Protein AF-A0A950P1C2-F1 (afdb_monomer_lite)

Foldseek 3Di:
DQVVLLVLLVLLLVLLLVLQLVVLVVVLVVCVVVDPDDDPVNSVVSSVVSNVVSCVVSVVVSVVLNPDRDPCSVVVSVVSCVVSVSDPCPPVPDPPDPPPPDDDDDDDDDDDDDDDDDDDDDD

Radius of gyration: 27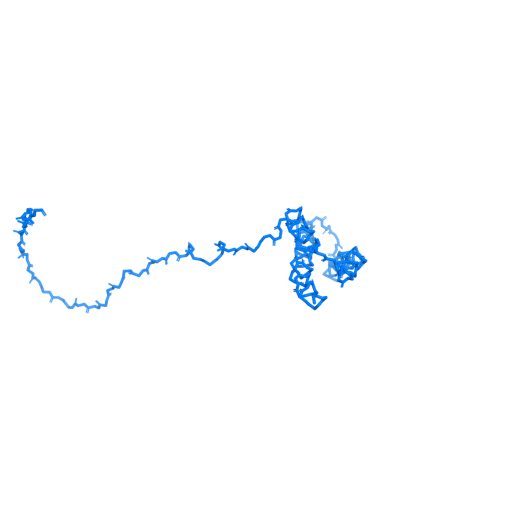.84 Å; chains: 1; bounding box: 69×42×81 Å

Structure (mmCIF, N/CA/C/O backbone):
data_AF-A0A950P1C2-F1
#
_entry.id   AF-A0A950P1C2-F1
#
loop_
_atom_site.group_PDB
_atom_site.id
_atom_site.type_symbol
_atom_site.label_atom_id
_atom_site.label_alt_id
_atom_site.label_comp_id
_atom_site.label_asym_id
_atom_site.label_entity_id
_atom_site.label_seq_id
_atom_site.pdbx_PDB_ins_code
_atom_site.Cartn_x
_atom_site.Cartn_y
_atom_site.Cartn_z
_atom_site.occupancy
_atom_site.B_iso_or_equiv
_atom_site.auth_seq_id
_atom_site.auth_comp_id
_atom_site.auth_asym_id
_atom_site.auth_atom_id
_atom_site.pdbx_PDB_model_num
ATOM 1 N N . ALA A 1 1 ? 18.680 5.880 -23.043 1.00 55.16 1 ALA A N 1
ATOM 2 C CA . ALA A 1 1 ? 17.634 4.866 -22.782 1.00 55.16 1 ALA A CA 1
ATOM 3 C C . ALA A 1 1 ? 17.198 4.809 -21.308 1.00 55.16 1 ALA A C 1
ATOM 5 O O . ALA A 1 1 ? 16.004 4.801 -21.063 1.00 55.16 1 ALA A O 1
ATOM 6 N N . ALA A 1 2 ? 18.113 4.844 -20.325 1.00 53.09 2 ALA A N 1
ATOM 7 C CA . ALA A 1 2 ? 17.788 4.662 -18.897 1.00 53.09 2 ALA A CA 1
ATOM 8 C C . ALA A 1 2 ? 16.779 5.661 -18.275 1.00 53.09 2 ALA A C 1
ATOM 10 O O . ALA A 1 2 ? 16.108 5.316 -17.306 1.00 53.09 2 ALA A O 1
ATOM 11 N N . TRP A 1 3 ? 16.652 6.878 -18.818 1.00 52.22 3 TRP A N 1
ATOM 12 C CA . TRP A 1 3 ? 15.733 7.901 -18.298 1.00 52.22 3 TRP A CA 1
ATOM 13 C C . TRP A 1 3 ? 14.260 7.625 -18.650 1.00 52.22 3 TRP A C 1
ATOM 15 O O . TRP A 1 3 ? 13.396 7.805 -17.796 1.00 52.22 3 TRP A O 1
ATOM 25 N N . LEU A 1 4 ? 13.975 7.090 -19.848 1.00 54.31 4 LEU A N 1
ATOM 26 C CA . LEU A 1 4 ? 12.600 6.772 -20.261 1.00 54.31 4 LEU A CA 1
ATOM 27 C C . LEU A 1 4 ? 11.988 5.677 -19.380 1.00 54.31 4 LEU A C 1
ATOM 29 O O . LEU A 1 4 ? 10.904 5.873 -18.849 1.00 54.31 4 LEU A O 1
ATOM 33 N N . GLY A 1 5 ? 12.721 4.587 -19.122 1.00 55.91 5 GLY A N 1
ATOM 34 C CA . GLY A 1 5 ? 12.224 3.499 -18.268 1.00 55.91 5 GLY A CA 1
ATOM 35 C C . GLY A 1 5 ? 11.934 3.938 -16.826 1.00 55.91 5 GLY A C 1
ATOM 36 O O . GLY A 1 5 ? 11.045 3.398 -16.177 1.00 55.91 5 GLY A O 1
ATOM 37 N N . SER A 1 6 ? 12.626 4.966 -16.319 1.00 58.25 6 SER A N 1
ATOM 38 C CA . SER A 1 6 ? 12.341 5.510 -14.984 1.00 58.25 6 SER A CA 1
ATOM 39 C C . SER A 1 6 ? 11.035 6.314 -14.911 1.00 58.25 6 SER A C 1
ATOM 41 O O . SER A 1 6 ? 10.401 6.325 -13.856 1.00 58.25 6 SER A O 1
ATOM 43 N N . LEU A 1 7 ? 10.596 6.932 -16.017 1.00 66.38 7 LEU A N 1
ATOM 44 C CA . LEU A 1 7 ? 9.339 7.688 -16.079 1.00 66.38 7 LEU A CA 1
ATOM 45 C C . LEU A 1 7 ? 8.104 6.776 -16.089 1.00 66.38 7 LEU A C 1
ATOM 47 O O . LEU A 1 7 ? 7.044 7.186 -15.635 1.00 66.38 7 LEU A O 1
ATOM 51 N N . GLU A 1 8 ? 8.238 5.528 -16.528 1.00 73.69 8 GLU A N 1
ATOM 52 C CA . GLU A 1 8 ? 7.107 4.597 -16.677 1.00 73.69 8 GLU A CA 1
ATOM 53 C C . GLU A 1 8 ? 6.753 3.820 -15.414 1.00 73.69 8 GLU A C 1
ATOM 55 O O . GLU A 1 8 ? 5.626 3.350 -15.234 1.00 73.69 8 GLU A O 1
ATOM 60 N N . VAL A 1 9 ? 7.725 3.677 -14.518 1.00 89.94 9 VAL A N 1
ATOM 61 C CA . VAL A 1 9 ? 7.521 2.998 -13.241 1.00 89.94 9 VAL A CA 1
ATOM 62 C C . VAL A 1 9 ? 6.693 3.865 -12.295 1.00 89.94 9 VAL A C 1
ATOM 64 O O . VAL A 1 9 ? 5.872 3.347 -11.538 1.00 89.94 9 VAL A O 1
ATOM 67 N N . LEU A 1 10 ? 6.905 5.184 -12.323 1.00 90.44 10 LEU A N 1
ATOM 68 C CA . LEU A 1 10 ? 6.309 6.108 -11.359 1.00 90.44 10 LEU A CA 1
ATOM 69 C C . LEU A 1 10 ? 4.770 6.105 -11.368 1.00 90.44 10 LEU A C 1
ATOM 71 O O . LEU A 1 10 ? 4.215 5.978 -10.274 1.00 90.44 10 LEU A O 1
ATOM 75 N N . PRO A 1 11 ? 4.075 6.156 -12.524 1.00 90.75 11 PRO A N 1
ATOM 76 C CA . PRO A 1 11 ? 2.615 6.059 -12.565 1.00 90.75 11 PRO A CA 1
ATOM 77 C C . PRO A 1 11 ? 2.097 4.752 -11.959 1.00 90.75 11 PRO A C 1
ATOM 79 O O . PRO A 1 11 ? 1.192 4.763 -11.131 1.00 90.75 11 PRO A O 1
ATOM 82 N N . THR A 1 12 ? 2.741 3.625 -12.279 1.00 92.81 12 THR A N 1
ATOM 83 C CA . THR A 1 12 ? 2.340 2.308 -11.756 1.00 92.81 12 THR A CA 1
ATOM 84 C C . THR A 1 12 ? 2.543 2.221 -10.239 1.00 92.81 12 THR A C 1
ATOM 86 O O . THR A 1 12 ? 1.693 1.699 -9.525 1.00 92.81 12 THR A O 1
ATOM 89 N N . VAL A 1 13 ? 3.645 2.773 -9.716 1.00 93.44 13 VAL A N 1
ATOM 90 C CA . VAL A 1 13 ? 3.893 2.849 -8.266 1.00 93.44 13 VAL A CA 1
ATOM 91 C C . VAL A 1 13 ? 2.866 3.738 -7.562 1.00 93.44 13 VAL A C 1
ATOM 93 O O . VAL A 1 13 ? 2.449 3.412 -6.451 1.00 93.44 13 VAL A O 1
ATOM 96 N N . ALA A 1 14 ? 2.477 4.858 -8.174 1.00 93.25 14 ALA A N 1
ATOM 97 C CA . ALA A 1 14 ? 1.465 5.750 -7.619 1.00 93.25 14 ALA A CA 1
ATOM 98 C C . ALA A 1 14 ? 0.095 5.059 -7.555 1.00 93.25 14 ALA A C 1
ATOM 100 O O . ALA A 1 14 ? -0.503 5.023 -6.480 1.00 93.25 14 ALA A O 1
ATOM 101 N N . ALA A 1 15 ? -0.338 4.436 -8.655 1.00 94.38 15 ALA A N 1
ATOM 102 C CA . ALA A 1 15 ? -1.595 3.694 -8.721 1.00 94.38 15 ALA A CA 1
ATOM 103 C C . ALA A 1 15 ? -1.635 2.541 -7.705 1.00 94.38 15 ALA A C 1
ATOM 105 O O . ALA A 1 15 ? -2.591 2.422 -6.946 1.00 94.38 15 ALA A O 1
ATOM 106 N N . LEU A 1 16 ? -0.555 1.756 -7.598 1.00 95.62 16 LEU A N 1
ATOM 107 C CA . LEU A 1 16 ? -0.466 0.656 -6.631 1.00 95.62 16 LEU A CA 1
ATOM 108 C C . LEU A 1 16 ? -0.599 1.141 -5.180 1.00 95.62 16 LEU A C 1
ATOM 110 O O . LEU A 1 16 ? -1.253 0.497 -4.362 1.00 95.62 16 LEU A O 1
ATOM 114 N N . ARG A 1 17 ? 0.027 2.275 -4.844 1.00 94.38 17 ARG A N 1
ATOM 115 C CA . ARG A 1 17 ? -0.064 2.857 -3.498 1.00 94.38 17 ARG A CA 1
ATOM 116 C C . ARG A 1 17 ? -1.458 3.387 -3.195 1.00 94.38 17 ARG A C 1
ATOM 118 O O . ARG A 1 17 ? -1.931 3.170 -2.085 1.00 94.38 17 ARG A O 1
ATOM 125 N N . ALA A 1 18 ? -2.088 4.063 -4.154 1.00 95.44 18 ALA A N 1
ATOM 126 C CA . ALA A 1 18 ? -3.455 4.548 -4.007 1.00 95.44 18 ALA A CA 1
ATOM 127 C C . ALA A 1 18 ? -4.419 3.376 -3.775 1.00 95.44 18 ALA A C 1
ATOM 129 O O . ALA A 1 18 ? -5.093 3.345 -2.750 1.00 95.44 18 ALA A O 1
ATOM 130 N N . HIS A 1 19 ? -4.363 2.363 -4.641 1.00 96.44 19 HIS A N 1
ATOM 131 C CA . HIS A 1 19 ? -5.187 1.161 -4.548 1.00 96.44 19 HIS A CA 1
ATOM 132 C C . HIS A 1 19 ? -5.022 0.426 -3.206 1.00 96.44 19 HIS A C 1
ATOM 134 O O . HIS A 1 19 ? -5.995 0.059 -2.555 1.00 96.44 19 HIS A O 1
ATOM 140 N N . ALA A 1 20 ? -3.787 0.245 -2.728 1.00 96.69 20 ALA A N 1
ATOM 141 C CA . ALA A 1 20 ? -3.560 -0.443 -1.457 1.00 96.69 20 ALA A CA 1
ATOM 142 C C . ALA A 1 20 ? -4.055 0.356 -0.238 1.00 96.69 20 ALA A C 1
ATOM 144 O O . ALA A 1 20 ? -4.504 -0.236 0.744 1.00 96.69 20 ALA A O 1
ATOM 145 N N . LEU A 1 21 ? -3.957 1.689 -0.276 1.00 96.38 21 LEU A N 1
ATOM 146 C CA . LEU A 1 21 ? -4.493 2.547 0.782 1.00 96.38 21 LEU A CA 1
ATOM 147 C C . LEU A 1 21 ? -6.023 2.577 0.766 1.00 96.38 21 LEU A C 1
ATOM 149 O O . LEU A 1 21 ? -6.618 2.584 1.837 1.00 96.38 21 LEU A O 1
ATOM 153 N N . GLU A 1 22 ? -6.641 2.545 -0.413 1.00 96.75 22 GLU A N 1
ATOM 154 C CA . GLU A 1 22 ? -8.092 2.417 -0.572 1.00 96.75 22 GLU A CA 1
ATOM 155 C C . GLU A 1 22 ? -8.604 1.098 0.018 1.00 96.75 22 GLU A C 1
ATOM 157 O O . GLU A 1 22 ? -9.551 1.103 0.798 1.00 96.75 22 GLU A O 1
ATOM 162 N N . ILE A 1 23 ? -7.920 -0.022 -0.244 1.00 97.19 23 ILE A N 1
ATOM 163 C CA . ILE A 1 23 ? -8.249 -1.308 0.389 1.00 97.19 23 ILE A CA 1
ATOM 164 C C . ILE A 1 23 ? -8.170 -1.208 1.916 1.00 97.19 23 ILE A C 1
ATOM 166 O O . ILE A 1 23 ? -9.052 -1.708 2.613 1.00 97.19 23 ILE A O 1
ATOM 170 N N . ALA A 1 24 ? -7.118 -0.586 2.455 1.00 97.12 24 ALA A N 1
ATOM 171 C CA . ALA A 1 24 ? -6.981 -0.430 3.901 1.00 97.12 24 ALA A CA 1
ATOM 172 C C . ALA A 1 24 ? -8.118 0.411 4.499 1.00 97.12 24 ALA A C 1
ATOM 174 O O . ALA A 1 24 ? -8.669 0.025 5.529 1.00 97.12 24 ALA A O 1
ATOM 175 N N . ASP A 1 25 ? -8.486 1.511 3.841 1.00 96.06 25 ASP A N 1
ATOM 176 C CA . ASP A 1 25 ? -9.591 2.381 4.251 1.00 96.06 25 ASP A CA 1
ATOM 177 C C . ASP A 1 25 ? -10.928 1.628 4.236 1.00 96.06 25 ASP A C 1
ATOM 179 O O . ASP A 1 25 ? -11.634 1.589 5.245 1.00 96.06 25 ASP A O 1
ATOM 183 N N . GLN A 1 26 ? -11.213 0.916 3.141 1.00 96.88 26 GLN A N 1
ATOM 184 C CA . GLN A 1 26 ? -12.418 0.105 2.985 1.00 96.88 26 GLN A CA 1
ATOM 185 C C . GLN A 1 26 ? -12.523 -0.963 4.079 1.00 96.88 26 GLN A C 1
ATOM 187 O O . GLN A 1 26 ? -13.562 -1.098 4.724 1.00 96.88 26 GLN A O 1
ATOM 192 N N . VAL A 1 27 ? -11.433 -1.687 4.352 1.00 96.38 27 VAL A N 1
ATOM 193 C CA . VAL A 1 27 ? -11.406 -2.712 5.404 1.00 96.38 27 VAL A CA 1
ATOM 194 C C . VAL A 1 27 ? -11.662 -2.098 6.780 1.00 96.38 27 VAL A C 1
ATOM 196 O O . VAL A 1 27 ? -12.421 -2.665 7.569 1.00 96.38 27 VAL A O 1
ATOM 199 N N . VAL A 1 28 ? -11.061 -0.952 7.102 1.00 94.94 28 VAL A N 1
ATOM 200 C CA . VAL A 1 28 ? -11.307 -0.281 8.388 1.00 94.94 28 VAL A CA 1
ATOM 201 C C . VAL A 1 28 ? -12.766 0.175 8.483 1.00 94.94 28 VAL A C 1
ATOM 203 O O . VAL A 1 28 ? -13.416 -0.079 9.502 1.00 94.94 28 VAL A O 1
ATOM 206 N N . HIS A 1 29 ? -13.308 0.760 7.413 1.00 92.81 29 HIS A N 1
ATOM 207 C CA . HIS A 1 29 ? -14.688 1.231 7.343 1.00 92.81 29 HIS A CA 1
ATOM 208 C C . HIS A 1 29 ? -15.709 0.096 7.517 1.00 92.81 29 HIS A C 1
ATOM 210 O O . HIS A 1 29 ? -16.586 0.178 8.378 1.00 92.81 29 HIS A O 1
ATOM 216 N N . GLU A 1 30 ? -15.561 -1.009 6.781 1.00 93.62 30 GLU A N 1
ATOM 217 C CA . GLU A 1 30 ? -16.436 -2.192 6.863 1.00 93.62 30 GLU A CA 1
ATOM 218 C C . GLU A 1 30 ? -16.474 -2.827 8.259 1.00 93.62 30 GLU A C 1
ATOM 220 O O . GLU A 1 30 ? -17.415 -3.543 8.617 1.00 93.62 30 GLU A O 1
ATOM 225 N N . ASN A 1 31 ? -15.438 -2.590 9.064 1.00 92.44 31 ASN A N 1
ATOM 226 C CA . ASN A 1 31 ? -15.347 -3.116 10.415 1.00 92.44 31 ASN A CA 1
ATOM 227 C C . ASN A 1 31 ? -15.719 -2.085 11.485 1.00 92.44 31 ASN A C 1
ATOM 229 O O . ASN A 1 31 ? -15.900 -2.491 12.627 1.00 92.44 31 ASN A O 1
ATOM 233 N N . ALA A 1 32 ? -15.905 -0.801 11.158 1.00 86.00 32 ALA A N 1
ATOM 234 C CA . ALA A 1 32 ? -16.146 0.275 12.128 1.00 86.00 32 ALA A CA 1
ATOM 235 C C . ALA A 1 32 ? -17.372 0.044 13.038 1.00 86.00 32 ALA A C 1
ATOM 237 O O . ALA A 1 32 ? -17.354 0.425 14.206 1.00 86.00 32 ALA A O 1
ATOM 238 N N . GLY A 1 33 ? -18.410 -0.642 12.551 1.00 86.50 33 GLY A N 1
ATOM 239 C CA . GLY A 1 33 ? -19.592 -0.996 13.350 1.00 86.50 33 GLY A CA 1
ATOM 240 C C . GLY A 1 33 ? -19.428 -2.220 14.262 1.00 86.50 33 GLY A C 1
ATOM 241 O O . GLY A 1 33 ? -20.328 -2.518 15.039 1.00 86.50 33 GLY A O 1
ATOM 242 N N . LYS A 1 34 ? -18.310 -2.953 14.168 1.00 90.06 34 LYS A N 1
ATOM 243 C CA . LYS A 1 34 ? -18.075 -4.205 14.915 1.00 90.06 34 LYS A CA 1
ATOM 244 C C . LYS A 1 34 ? -17.350 -3.996 16.248 1.00 90.06 34 LYS A C 1
ATOM 246 O O . LYS A 1 34 ? -17.119 -4.958 16.973 1.00 90.06 34 LYS A O 1
ATOM 251 N N . TRP A 1 35 ? -16.961 -2.763 16.567 1.00 89.06 35 TRP A N 1
ATOM 252 C CA . TRP A 1 35 ? -16.203 -2.445 17.774 1.00 89.06 35 TRP A CA 1
ATOM 253 C C . TRP A 1 35 ? -17.163 -2.048 18.900 1.00 89.06 35 TRP A C 1
ATOM 255 O O . TRP A 1 35 ? -17.648 -0.923 18.934 1.00 89.06 35 TRP A O 1
ATOM 265 N N . GLU A 1 36 ? -17.431 -2.956 19.839 1.00 87.69 36 GLU A N 1
ATOM 266 C CA . GLU A 1 36 ? -18.408 -2.726 20.921 1.00 87.69 36 GLU A CA 1
ATOM 267 C C . GLU A 1 36 ? -17.996 -1.614 21.904 1.00 87.69 36 GLU A C 1
ATOM 269 O O . GLU A 1 36 ? -18.851 -0.968 22.506 1.00 87.69 36 GLU A O 1
ATOM 274 N N . SER A 1 37 ? -16.689 -1.378 22.075 1.00 90.88 37 SER A N 1
ATOM 275 C CA . SER A 1 37 ? -16.156 -0.474 23.106 1.00 90.88 37 SER A CA 1
ATOM 276 C C . SER A 1 37 ? -15.017 0.436 22.632 1.00 90.88 37 SER A C 1
ATOM 278 O O . SER A 1 37 ? -14.291 0.981 23.465 1.00 90.88 37 SER A O 1
ATOM 280 N N . ALA A 1 38 ? -14.792 0.568 21.320 1.00 90.88 38 ALA A N 1
ATOM 281 C CA . ALA A 1 38 ? -13.708 1.408 20.811 1.00 90.88 38 ALA A CA 1
ATOM 282 C C . ALA A 1 38 ? -14.071 2.895 20.901 1.00 90.88 38 ALA A C 1
ATOM 284 O O . ALA A 1 38 ? -15.145 3.316 20.473 1.00 90.88 38 ALA A O 1
ATOM 285 N N . SER A 1 39 ? -13.150 3.706 21.424 1.00 92.62 39 SER A N 1
ATOM 286 C CA . SER A 1 39 ? -13.272 5.161 21.337 1.00 92.62 39 SER A CA 1
ATOM 287 C C . SER A 1 39 ? -12.901 5.658 19.935 1.00 92.62 39 SER A C 1
ATOM 289 O O . SER A 1 39 ? -12.200 4.974 19.190 1.00 92.62 39 SER A O 1
ATOM 291 N N . THR A 1 40 ? -13.274 6.896 19.593 1.00 90.88 40 THR A N 1
ATOM 292 C CA . THR A 1 40 ? -12.825 7.554 18.350 1.00 90.88 40 THR A CA 1
ATOM 293 C C . THR A 1 40 ? -11.302 7.516 18.200 1.00 90.88 40 THR A C 1
ATOM 295 O O . THR A 1 40 ? -10.792 7.217 17.126 1.00 90.88 40 THR A O 1
ATOM 298 N N . ARG A 1 41 ? -10.566 7.719 19.301 1.00 94.00 41 ARG A N 1
ATOM 299 C CA . ARG A 1 41 ? -9.099 7.665 19.315 1.00 94.00 41 ARG A CA 1
ATOM 300 C C . ARG A 1 41 ? -8.558 6.270 18.997 1.00 94.00 41 ARG A C 1
ATOM 302 O O . ARG A 1 41 ? -7.485 6.147 18.411 1.00 94.00 41 ARG A O 1
ATOM 309 N N . ASP A 1 42 ? -9.253 5.218 19.417 1.00 94.00 42 ASP A N 1
ATOM 310 C CA . ASP A 1 42 ? -8.842 3.846 19.111 1.00 94.00 42 ASP A CA 1
ATOM 311 C C . ASP A 1 42 ? -9.096 3.520 17.639 1.00 94.00 42 ASP A C 1
ATOM 313 O O . ASP A 1 42 ? -8.233 2.922 17.002 1.00 94.00 42 ASP A O 1
ATOM 317 N N . LEU A 1 43 ? -10.205 3.999 17.069 1.00 91.81 43 LEU A N 1
ATOM 318 C CA . LEU A 1 43 ? -10.492 3.865 15.637 1.00 91.81 43 LEU A CA 1
ATOM 319 C C . LEU A 1 43 ? -9.459 4.606 14.771 1.00 91.81 43 LEU A C 1
ATOM 321 O O . LEU A 1 43 ? -8.946 4.036 13.810 1.00 91.81 43 LEU A O 1
ATOM 325 N N . GLU A 1 44 ? -9.064 5.823 15.154 1.00 93.75 44 GLU A N 1
ATOM 326 C CA . GLU A 1 44 ? -7.970 6.561 14.497 1.00 93.75 44 GLU A CA 1
ATOM 327 C C . GLU A 1 44 ? -6.638 5.797 14.556 1.00 93.75 44 GLU A C 1
ATOM 329 O O . GLU A 1 44 ? -5.867 5.778 13.595 1.00 93.75 44 GLU A O 1
ATOM 334 N N . ARG A 1 45 ? -6.348 5.131 15.681 1.00 95.62 45 ARG A N 1
ATOM 335 C CA . ARG A 1 45 ? -5.144 4.295 15.814 1.00 95.62 45 ARG A CA 1
ATOM 336 C C . ARG A 1 45 ? -5.207 3.062 14.921 1.00 95.62 45 ARG A C 1
ATOM 338 O O . ARG A 1 45 ? -4.174 2.667 14.389 1.00 95.62 45 ARG A O 1
ATOM 345 N N . VAL A 1 46 ? -6.380 2.457 14.763 1.00 95.06 46 VAL A N 1
ATOM 346 C CA . VAL A 1 46 ? -6.580 1.314 13.864 1.00 95.06 46 VAL A CA 1
ATOM 347 C C . VAL A 1 46 ? -6.336 1.723 12.412 1.00 95.06 46 VAL A C 1
ATOM 349 O O . VAL A 1 46 ? -5.578 1.035 11.728 1.00 95.06 46 VAL A O 1
ATOM 352 N N . ASP A 1 47 ? -6.878 2.862 11.970 1.00 95.38 47 ASP A N 1
ATOM 353 C CA . ASP A 1 47 ? -6.581 3.421 10.641 1.00 95.38 47 ASP A CA 1
ATOM 354 C C . ASP A 1 47 ? -5.071 3.652 10.457 1.00 95.38 47 ASP A C 1
ATOM 356 O O . ASP A 1 47 ? -4.466 3.174 9.492 1.00 95.38 47 ASP A O 1
ATOM 360 N N . ALA A 1 48 ? -4.419 4.280 11.441 1.00 97.31 48 ALA A N 1
ATOM 361 C CA . ALA A 1 48 ? -2.978 4.512 11.399 1.00 97.31 48 ALA A CA 1
ATOM 362 C C . ALA A 1 48 ? -2.169 3.205 11.291 1.00 97.31 48 ALA A C 1
ATOM 364 O O . ALA A 1 48 ? -1.185 3.144 10.548 1.00 97.31 48 ALA A O 1
ATOM 365 N N . VAL A 1 49 ? -2.579 2.145 11.997 1.00 98.06 49 VAL A N 1
ATOM 366 C CA . VAL A 1 49 ? -1.948 0.818 11.916 1.00 98.06 49 VAL A CA 1
ATOM 367 C C . VAL A 1 49 ? -2.156 0.191 10.537 1.00 98.06 49 VAL A C 1
ATOM 369 O O . VAL A 1 49 ? -1.187 -0.300 9.955 1.00 98.06 49 VAL A O 1
ATOM 372 N N . ALA A 1 50 ? -3.368 0.240 9.980 1.00 97.75 50 ALA A N 1
ATOM 373 C CA . ALA A 1 50 ? -3.659 -0.295 8.650 1.00 97.75 50 ALA A CA 1
ATOM 374 C C . ALA A 1 50 ? -2.803 0.393 7.570 1.00 97.75 50 ALA A C 1
ATOM 376 O O . ALA A 1 50 ? -2.112 -0.272 6.790 1.00 97.75 50 ALA A O 1
ATOM 377 N N . ARG A 1 51 ? -2.736 1.730 7.598 1.00 97.50 51 ARG A N 1
ATOM 378 C CA . ARG A 1 51 ? -1.870 2.522 6.709 1.00 97.50 51 ARG A CA 1
ATOM 379 C C . ARG A 1 51 ? -0.389 2.201 6.907 1.00 97.50 51 ARG A C 1
ATOM 381 O O . ARG A 1 51 ? 0.355 2.108 5.930 1.00 97.50 51 ARG A O 1
ATOM 388 N N . ALA A 1 52 ? 0.064 2.008 8.147 1.00 98.25 52 ALA A N 1
ATOM 389 C CA . ALA A 1 52 ? 1.449 1.638 8.435 1.00 98.25 52 ALA A CA 1
ATOM 390 C C . ALA A 1 52 ? 1.816 0.260 7.861 1.00 98.25 52 ALA A C 1
ATOM 392 O O . ALA A 1 52 ? 2.912 0.103 7.315 1.00 98.25 52 ALA A O 1
ATOM 393 N N . ILE A 1 53 ? 0.903 -0.716 7.932 1.00 98.31 53 ILE A N 1
ATOM 394 C CA . ILE A 1 53 ? 1.078 -2.041 7.323 1.00 98.31 53 ILE A CA 1
ATOM 395 C C . ILE A 1 53 ? 1.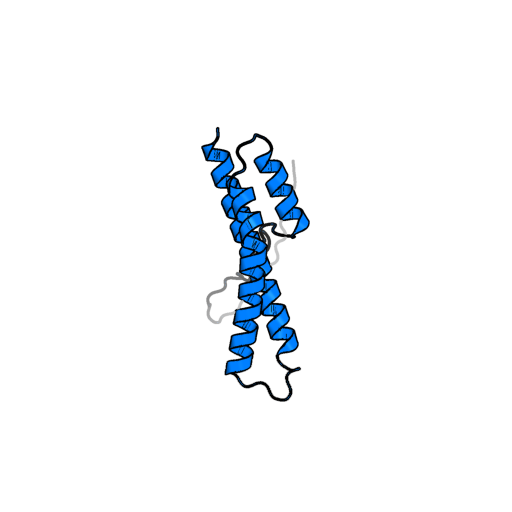236 -1.905 5.807 1.00 98.31 53 ILE A C 1
ATOM 397 O O . ILE A 1 53 ? 2.222 -2.404 5.263 1.00 98.31 53 ILE A O 1
ATOM 401 N N . VAL A 1 54 ? 0.333 -1.180 5.137 1.00 97.88 54 VAL A N 1
ATOM 402 C CA . VAL A 1 54 ? 0.408 -0.940 3.684 1.00 97.88 54 VAL A CA 1
ATOM 403 C C . VAL A 1 54 ? 1.719 -0.257 3.300 1.00 97.88 54 VAL A C 1
ATOM 405 O O . VAL A 1 54 ? 2.425 -0.724 2.405 1.00 97.88 54 VAL A O 1
ATOM 408 N N . ASN A 1 55 ? 2.096 0.812 4.005 1.00 96.31 55 ASN A N 1
ATOM 409 C CA . ASN A 1 55 ? 3.330 1.546 3.731 1.00 96.31 55 ASN A CA 1
ATOM 410 C C . ASN A 1 55 ? 4.574 0.662 3.870 1.00 96.31 55 ASN A C 1
ATOM 412 O O . ASN A 1 55 ? 5.487 0.752 3.049 1.00 96.31 55 ASN A O 1
ATOM 416 N N . ARG A 1 56 ? 4.610 -0.207 4.887 1.00 97.62 56 ARG A N 1
ATOM 417 C CA . ARG A 1 56 ? 5.729 -1.126 5.112 1.00 97.62 56 ARG A CA 1
ATOM 418 C C . ARG A 1 56 ? 5.764 -2.244 4.074 1.00 97.62 56 ARG A C 1
ATOM 420 O O . ARG A 1 56 ? 6.843 -2.559 3.581 1.00 97.62 56 ARG A O 1
ATOM 427 N N . LEU A 1 57 ? 4.607 -2.796 3.709 1.00 96.88 57 LEU A N 1
ATOM 428 C CA . LEU A 1 57 ? 4.485 -3.811 2.664 1.00 96.88 57 LEU A CA 1
ATOM 429 C C . LEU A 1 57 ? 4.953 -3.277 1.304 1.00 96.88 57 LEU A C 1
ATOM 431 O O . LEU A 1 57 ? 5.667 -3.966 0.582 1.00 96.88 57 LEU A O 1
ATOM 435 N N . LEU A 1 58 ? 4.578 -2.040 0.966 1.00 96.38 58 LEU A N 1
ATOM 436 C CA . LEU A 1 58 ? 4.897 -1.430 -0.324 1.00 96.38 58 LEU A CA 1
ATOM 437 C C . LEU A 1 58 ? 6.263 -0.738 -0.371 1.00 96.38 58 LEU A C 1
ATOM 439 O O . LEU A 1 58 ? 6.662 -0.283 -1.444 1.00 96.38 58 LEU A O 1
ATOM 443 N N . HIS A 1 59 ? 7.009 -0.659 0.731 1.00 95.50 59 HIS A N 1
ATOM 444 C CA . HIS A 1 59 ? 8.321 -0.012 0.732 1.00 95.50 59 HIS A CA 1
ATOM 445 C C . HIS A 1 59 ? 9.301 -0.711 -0.226 1.00 95.50 59 HIS A C 1
ATOM 447 O O . HIS A 1 59 ? 9.644 -0.147 -1.268 1.00 95.50 59 HIS A O 1
ATOM 453 N N . ASP A 1 60 ? 9.679 -1.957 0.067 1.00 95.62 60 ASP A N 1
ATOM 454 C CA . ASP A 1 60 ? 10.677 -2.696 -0.717 1.00 95.62 60 ASP A CA 1
ATOM 455 C C . ASP A 1 60 ? 10.249 -2.940 -2.175 1.00 95.62 60 ASP A C 1
ATOM 457 O O . ASP A 1 60 ? 11.067 -2.708 -3.073 1.00 95.62 60 ASP A O 1
ATOM 461 N N . PRO A 1 61 ? 8.997 -3.356 -2.478 1.00 93.00 61 PRO A N 1
ATOM 462 C CA . PRO A 1 61 ? 8.567 -3.551 -3.860 1.00 93.00 61 PRO A CA 1
ATOM 463 C C . PRO A 1 61 ? 8.674 -2.269 -4.684 1.00 93.00 61 PRO A C 1
ATOM 465 O O . PRO A 1 61 ? 9.174 -2.301 -5.807 1.00 93.00 61 PRO A O 1
ATOM 468 N N . THR A 1 62 ? 8.277 -1.122 -4.123 1.00 92.44 62 THR A N 1
ATOM 469 C CA . THR A 1 62 ? 8.316 0.146 -4.866 1.00 92.44 62 THR A CA 1
ATOM 470 C C . THR A 1 62 ? 9.735 0.666 -5.070 1.00 92.44 62 THR A C 1
ATOM 472 O O . THR A 1 62 ? 10.002 1.267 -6.111 1.00 92.44 62 THR A O 1
ATOM 475 N N . VAL A 1 63 ? 10.660 0.409 -4.138 1.00 93.38 63 VAL A N 1
ATOM 476 C CA . VAL A 1 63 ? 12.094 0.685 -4.337 1.00 93.38 63 VAL A CA 1
ATOM 477 C C . VAL A 1 63 ? 12.642 -0.170 -5.480 1.00 93.38 63 VAL A C 1
ATOM 479 O O . VAL A 1 63 ? 13.166 0.380 -6.446 1.00 93.38 63 VAL A O 1
ATOM 482 N N . ARG A 1 64 ? 12.420 -1.490 -5.446 1.00 91.88 64 ARG A N 1
ATOM 483 C CA . ARG A 1 64 ? 12.898 -2.413 -6.492 1.00 91.88 64 ARG A CA 1
ATOM 484 C C . ARG A 1 64 ? 12.344 -2.072 -7.870 1.00 91.88 64 ARG A C 1
ATOM 486 O O . ARG A 1 64 ? 13.082 -2.092 -8.849 1.00 91.88 64 ARG A O 1
ATOM 493 N N . MET A 1 65 ? 11.061 -1.716 -7.959 1.00 91.44 65 MET A N 1
ATOM 494 C CA . MET A 1 65 ? 10.460 -1.258 -9.214 1.00 91.44 65 MET A CA 1
ATOM 495 C C . MET A 1 65 ? 11.185 -0.017 -9.748 1.00 91.44 65 MET A C 1
ATOM 497 O O . MET A 1 65 ? 11.530 0.036 -10.927 1.00 91.44 65 MET A O 1
ATOM 501 N N . LYS A 1 66 ? 11.463 0.967 -8.882 1.00 88.19 66 LYS A N 1
ATOM 502 C CA . LYS A 1 66 ? 12.155 2.213 -9.248 1.00 88.19 66 LYS A CA 1
ATOM 503 C C . LYS A 1 66 ? 13.613 2.020 -9.640 1.00 88.19 66 LYS A C 1
ATOM 505 O O . LYS A 1 66 ? 14.182 2.948 -10.210 1.00 88.19 66 LYS A O 1
ATOM 510 N N . GLU A 1 67 ? 14.222 0.873 -9.371 1.00 89.69 67 GLU A N 1
ATOM 511 C CA . GLU A 1 67 ? 15.604 0.540 -9.742 1.00 89.69 67 GLU A CA 1
ATOM 512 C C . GLU A 1 67 ? 15.708 -0.215 -11.077 1.00 89.69 67 GLU A C 1
ATOM 514 O O . GLU A 1 67 ? 16.809 -0.380 -11.596 1.00 89.69 67 GLU A O 1
ATOM 519 N N . LEU A 1 68 ? 14.588 -0.625 -11.687 1.00 87.88 68 LEU A N 1
ATOM 520 C CA . LEU A 1 68 ? 14.597 -1.336 -12.969 1.00 87.88 68 LEU A CA 1
ATOM 521 C C . LEU A 1 68 ? 15.103 -0.437 -14.114 1.00 87.88 68 LEU A C 1
ATOM 523 O O . LEU A 1 68 ? 14.615 0.678 -14.310 1.00 87.88 68 LEU A O 1
ATOM 527 N N . ARG A 1 69 ? 16.093 -0.912 -14.879 1.00 80.31 69 ARG A N 1
ATOM 528 C CA . ARG A 1 69 ? 16.754 -0.163 -15.972 1.00 80.31 69 ARG A CA 1
ATOM 529 C C . ARG A 1 69 ? 16.974 -1.010 -17.232 1.00 80.31 69 ARG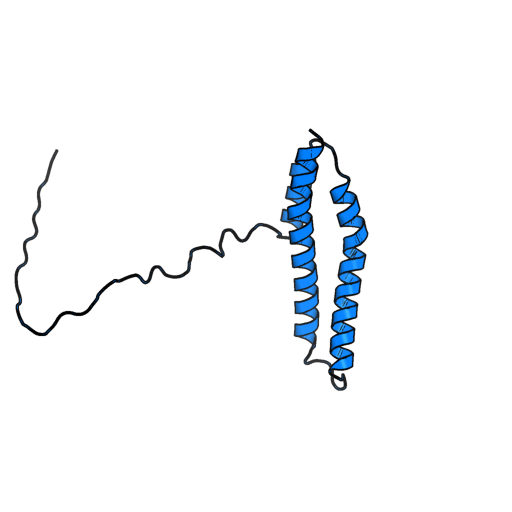 A C 1
ATOM 531 O O . ARG A 1 69 ? 17.975 -0.826 -17.918 1.00 80.31 69 ARG A O 1
ATOM 538 N N . ASP A 1 70 ? 16.080 -1.951 -17.521 1.00 82.44 70 ASP A N 1
ATOM 539 C CA . ASP A 1 70 ? 16.168 -2.799 -18.717 1.00 82.44 70 ASP A CA 1
ATOM 540 C C . ASP A 1 70 ? 15.030 -2.526 -19.719 1.00 82.44 70 ASP A C 1
ATOM 542 O O . ASP A 1 70 ? 14.110 -1.750 -19.462 1.00 82.44 70 ASP A O 1
ATOM 546 N N . ASP A 1 71 ? 15.115 -3.162 -20.882 1.00 83.38 71 ASP A N 1
ATOM 547 C CA . ASP A 1 71 ? 14.145 -3.098 -21.981 1.00 83.38 71 ASP A CA 1
ATOM 548 C C . ASP A 1 71 ? 12.785 -3.742 -21.649 1.00 83.38 71 ASP A C 1
ATOM 550 O O . ASP A 1 71 ? 11.792 -3.511 -22.337 1.00 83.38 71 ASP A O 1
ATOM 554 N N . ARG A 1 72 ? 12.707 -4.517 -20.562 1.00 87.81 72 ARG A N 1
ATOM 555 C CA . ARG A 1 72 ? 11.496 -5.220 -20.120 1.00 87.81 72 ARG A CA 1
ATOM 556 C C . ARG A 1 72 ? 10.691 -4.447 -19.075 1.00 87.81 72 ARG A C 1
ATOM 558 O O . ARG A 1 72 ? 9.694 -4.977 -18.581 1.00 87.81 72 ARG A O 1
ATOM 565 N N . VAL A 1 73 ? 11.081 -3.219 -18.723 1.00 89.62 73 VAL A N 1
ATOM 566 C CA . VAL A 1 73 ? 10.357 -2.371 -17.755 1.00 89.62 73 VAL A CA 1
ATOM 567 C C . VAL A 1 73 ? 8.885 -2.214 -18.139 1.00 89.62 73 VAL A C 1
ATOM 569 O O . VAL A 1 73 ? 8.023 -2.507 -17.309 1.00 89.62 73 VAL A O 1
ATOM 572 N N . HIS A 1 74 ? 8.594 -1.873 -19.397 1.00 88.19 74 HIS A N 1
ATOM 573 C CA . HIS A 1 74 ? 7.228 -1.711 -19.907 1.00 88.19 74 HIS A CA 1
ATOM 574 C C . HIS A 1 74 ? 6.348 -2.941 -19.627 1.00 88.19 74 HIS A C 1
ATOM 576 O O . HIS A 1 74 ? 5.282 -2.833 -19.018 1.00 88.19 74 HIS A O 1
ATOM 582 N N . ALA A 1 75 ? 6.822 -4.127 -20.030 1.00 90.56 75 ALA A N 1
ATOM 583 C CA . ALA A 1 75 ? 6.094 -5.384 -19.882 1.00 90.56 75 ALA A CA 1
ATOM 584 C C . ALA A 1 75 ? 5.896 -5.760 -18.407 1.00 90.56 75 ALA A C 1
ATOM 586 O O . ALA A 1 75 ? 4.818 -6.203 -18.020 1.00 90.56 75 ALA A O 1
ATOM 587 N N . ARG A 1 76 ? 6.902 -5.532 -17.551 1.00 92.06 76 ARG A N 1
ATOM 588 C CA . ARG A 1 76 ? 6.759 -5.773 -16.107 1.00 92.06 76 ARG A CA 1
ATOM 589 C C . ARG A 1 76 ? 5.751 -4.829 -15.462 1.00 92.06 76 ARG A C 1
ATOM 591 O O . ARG A 1 76 ? 4.981 -5.274 -14.620 1.00 92.06 76 ARG A O 1
ATOM 598 N N . MET A 1 77 ? 5.732 -3.552 -15.845 1.00 92.31 77 MET A N 1
ATOM 599 C CA . MET A 1 77 ? 4.740 -2.611 -15.319 1.00 92.31 77 MET A CA 1
ATOM 600 C C . MET A 1 77 ? 3.329 -2.962 -15.802 1.00 92.31 77 MET A C 1
ATOM 602 O O . MET A 1 77 ? 2.393 -2.864 -15.017 1.00 92.31 77 MET A O 1
ATOM 606 N N . ALA A 1 78 ? 3.176 -3.439 -17.042 1.00 91.38 78 ALA A N 1
ATOM 607 C CA . ALA A 1 78 ? 1.899 -3.952 -17.537 1.00 91.38 78 ALA A CA 1
ATOM 608 C C . ALA A 1 78 ? 1.395 -5.141 -16.703 1.00 91.38 78 ALA A C 1
ATOM 610 O O . ALA A 1 78 ? 0.244 -5.130 -16.285 1.00 91.38 78 ALA A O 1
ATOM 611 N N . LEU A 1 79 ? 2.269 -6.099 -16.375 1.00 93.88 79 LEU A N 1
ATOM 612 C CA . LEU A 1 79 ? 1.919 -7.226 -15.502 1.00 93.88 79 LEU A CA 1
ATOM 613 C C . LEU A 1 79 ? 1.514 -6.783 -14.090 1.00 93.88 79 LEU A C 1
ATOM 615 O O . LEU A 1 79 ? 0.583 -7.341 -13.522 1.00 93.88 79 LEU A O 1
ATOM 619 N N . VAL A 1 80 ? 2.194 -5.786 -13.512 1.00 93.69 80 VAL A N 1
ATOM 620 C CA . VAL A 1 80 ? 1.812 -5.244 -12.196 1.00 93.69 80 VAL A CA 1
ATOM 621 C C . VAL A 1 80 ? 0.444 -4.571 -12.267 1.00 93.69 80 VAL A C 1
ATOM 623 O O . VAL A 1 80 ? -0.376 -4.782 -11.380 1.00 93.69 80 VAL A O 1
ATOM 626 N N . ARG A 1 81 ? 0.174 -3.781 -13.313 1.00 93.88 81 ARG A N 1
ATOM 627 C CA . ARG A 1 81 ? -1.142 -3.154 -13.476 1.00 93.88 81 ARG A CA 1
ATOM 628 C C . ARG A 1 81 ? -2.251 -4.185 -13.646 1.00 93.88 81 ARG A C 1
ATOM 630 O O . ARG A 1 81 ? -3.287 -4.025 -13.024 1.00 93.88 81 ARG A O 1
ATOM 637 N N . ASP A 1 82 ? -2.016 -5.238 -14.418 1.00 94.81 82 ASP A N 1
ATOM 638 C CA . ASP A 1 82 ? -2.980 -6.323 -14.619 1.00 94.81 82 ASP A CA 1
ATOM 639 C C . ASP A 1 82 ? -3.257 -7.096 -13.317 1.00 94.81 82 ASP A C 1
ATOM 641 O O . ASP A 1 82 ? -4.400 -7.192 -12.878 1.00 94.81 82 ASP A O 1
ATOM 645 N N . LEU A 1 83 ? -2.203 -7.545 -12.622 1.00 95.00 83 LEU A N 1
ATOM 646 C CA . LEU A 1 83 ? -2.324 -8.335 -11.389 1.00 95.00 83 LEU A CA 1
ATOM 647 C C . LEU A 1 83 ? -3.094 -7.613 -10.275 1.00 95.00 83 LEU A C 1
ATOM 649 O O . LEU A 1 83 ? -3.770 -8.254 -9.474 1.00 95.00 83 LEU A O 1
ATOM 653 N N . PHE A 1 84 ? -2.953 -6.291 -10.207 1.00 93.94 84 PHE A N 1
ATOM 654 C CA . PHE A 1 84 ? -3.576 -5.459 -9.181 1.00 93.94 84 PHE A CA 1
ATOM 655 C C . PHE A 1 84 ? -4.762 -4.642 -9.710 1.00 93.94 84 PHE A C 1
ATOM 657 O O . PHE A 1 84 ? -5.253 -3.777 -8.994 1.00 93.94 84 PHE A O 1
ATOM 664 N N . GLY A 1 85 ? -5.212 -4.873 -10.949 1.00 94.25 85 GLY A N 1
ATOM 665 C CA . GLY A 1 85 ? -6.337 -4.137 -11.535 1.00 94.25 85 GLY A CA 1
ATOM 666 C C . GLY A 1 85 ? -6.145 -2.613 -11.569 1.00 94.25 85 GLY A C 1
ATOM 667 O O . GLY A 1 85 ? -7.107 -1.874 -11.418 1.00 94.25 85 GLY A O 1
ATOM 668 N N . LEU A 1 86 ? -4.912 -2.129 -11.751 1.00 91.19 86 LEU A N 1
ATOM 669 C CA . LEU A 1 86 ? -4.541 -0.704 -11.695 1.00 91.19 86 LEU A CA 1
ATOM 670 C C . LEU A 1 86 ? -4.753 0.039 -13.025 1.00 91.19 86 LEU A C 1
ATOM 672 O O . LEU A 1 86 ? -4.133 1.084 -13.238 1.00 91.19 86 LEU A O 1
ATOM 676 N N . ALA A 1 87 ? -5.498 -0.538 -13.970 1.00 72.69 87 ALA A N 1
ATOM 677 C CA . ALA A 1 87 ? -5.754 0.116 -15.247 1.00 72.69 87 ALA A CA 1
ATOM 678 C C . ALA A 1 87 ? -6.479 1.442 -14.996 1.00 72.69 87 ALA A C 1
ATOM 680 O O . ALA A 1 87 ? -7.375 1.506 -14.155 1.00 72.69 87 ALA A O 1
ATOM 681 N N . GLU A 1 88 ? -6.050 2.495 -15.695 1.00 58.12 88 GLU A N 1
ATOM 682 C CA . GLU A 1 88 ? -6.737 3.778 -15.657 1.00 58.12 88 GLU A CA 1
ATOM 683 C C . GLU A 1 88 ? -8.206 3.538 -15.976 1.00 58.12 88 GLU A C 1
ATOM 685 O O . GLU A 1 88 ? -8.551 2.892 -16.968 1.00 58.12 88 GLU A O 1
ATOM 690 N N . ASP A 1 89 ? -9.059 4.054 -15.106 1.00 48.59 89 ASP A N 1
ATOM 691 C CA . ASP A 1 89 ? -10.473 4.195 -15.365 1.00 48.59 89 ASP A CA 1
ATOM 692 C C . ASP A 1 89 ? -10.640 5.254 -16.472 1.00 48.59 89 ASP A C 1
ATOM 694 O O . ASP A 1 89 ? -11.098 6.371 -16.237 1.00 48.59 89 ASP A O 1
ATOM 698 N N . GLU A 1 90 ? -10.249 4.911 -17.707 1.00 41.69 90 GLU A N 1
ATOM 699 C CA . GLU A 1 90 ? -10.607 5.645 -18.929 1.00 41.69 90 GLU A CA 1
ATOM 700 C C . GLU A 1 90 ? -12.147 5.711 -19.088 1.00 41.69 90 GLU A C 1
ATOM 702 O O . GLU A 1 90 ? -12.655 6.440 -19.936 1.00 41.69 90 GLU A O 1
ATOM 707 N N . GLY A 1 91 ? -12.907 4.990 -18.248 1.00 39.78 91 GLY A N 1
ATOM 708 C CA . GLY A 1 91 ? -14.366 4.946 -18.213 1.00 39.78 91 GLY A CA 1
ATOM 709 C C . GLY A 1 91 ? -15.064 5.903 -17.237 1.00 39.78 91 GLY A C 1
ATOM 710 O O . GLY A 1 91 ? -16.282 6.052 -17.351 1.00 39.78 91 GLY A O 1
ATOM 711 N N . SER A 1 92 ? -14.368 6.596 -16.324 1.00 39.94 92 SER A N 1
ATOM 712 C CA . SER A 1 92 ? -15.041 7.592 -15.457 1.00 39.94 92 SER A CA 1
ATOM 713 C C . SER A 1 92 ? -15.226 8.968 -16.123 1.00 39.94 92 SER A C 1
ATOM 715 O O . SER A 1 92 ? -15.983 9.807 -15.630 1.00 39.94 92 SER A O 1
ATOM 717 N N . LEU A 1 93 ? -14.616 9.189 -17.294 1.00 48.31 93 LEU A N 1
ATOM 718 C CA . LEU A 1 93 ? -14.833 10.360 -18.146 1.00 48.31 93 LEU A CA 1
ATOM 719 C C . LEU A 1 93 ? -15.752 9.997 -19.327 1.00 48.31 93 LEU A C 1
ATOM 721 O O . LEU A 1 93 ? -15.277 9.661 -20.407 1.00 48.31 93 LEU A O 1
ATOM 725 N N . GLY A 1 94 ? -17.076 10.123 -19.151 1.00 42.84 94 GLY A N 1
ATOM 726 C CA . GLY A 1 94 ? -17.969 10.366 -20.300 1.00 42.84 94 GLY A CA 1
ATOM 727 C C . GLY A 1 94 ? -19.201 9.480 -20.508 1.00 42.84 94 GLY A C 1
ATOM 728 O O . GLY A 1 94 ? -19.727 9.470 -21.616 1.00 42.84 94 GLY A O 1
ATOM 729 N N . LEU A 1 95 ? -19.726 8.794 -19.490 1.00 42.56 95 LEU A N 1
ATOM 730 C CA . LEU A 1 95 ? -21.113 8.279 -19.519 1.00 42.56 95 LEU A CA 1
ATOM 731 C C . LEU A 1 95 ? -22.010 8.980 -18.486 1.00 42.56 95 LEU A C 1
ATOM 733 O O . LEU A 1 95 ? -22.978 8.423 -17.976 1.00 42.56 95 LEU A O 1
ATOM 737 N N . GLY A 1 96 ? -21.705 10.249 -18.217 1.00 40.16 96 GLY A N 1
ATOM 738 C CA . GLY A 1 96 ? -22.654 11.213 -17.680 1.00 40.16 96 GLY A CA 1
ATOM 739 C C . GLY A 1 96 ? -23.378 11.890 -18.838 1.00 40.16 96 GLY A C 1
ATOM 740 O O . GLY A 1 96 ? -22.817 12.765 -19.482 1.00 40.16 96 GLY A O 1
ATOM 741 N N . ALA A 1 97 ? -24.594 11.422 -19.111 1.00 46.34 97 ALA A N 1
ATOM 742 C CA . ALA A 1 97 ? -25.716 12.189 -19.643 1.00 46.34 97 ALA A CA 1
ATOM 743 C C . ALA A 1 97 ? -25.370 13.489 -20.400 1.00 46.34 97 ALA A C 1
ATOM 745 O O . ALA A 1 97 ? -25.335 14.573 -19.821 1.00 46.34 97 ALA A O 1
ATOM 746 N N . GLY A 1 98 ? -25.275 13.391 -21.728 1.00 33.34 98 GLY A N 1
ATOM 747 C CA . GLY A 1 98 ? -25.625 14.498 -22.617 1.00 33.34 98 GLY A CA 1
ATOM 748 C C . GLY A 1 98 ? -27.132 14.754 -22.555 1.00 33.34 98 GLY A C 1
ATOM 749 O O . GLY A 1 98 ? -27.852 14.490 -23.511 1.00 33.34 98 GLY A O 1
ATOM 750 N N . ALA A 1 99 ? -27.611 15.212 -21.398 1.00 43.69 99 ALA A N 1
ATOM 751 C CA . ALA A 1 99 ? -28.855 15.948 -21.271 1.00 43.69 99 ALA A CA 1
ATOM 752 C C . ALA A 1 99 ? -28.551 17.405 -21.641 1.00 43.69 99 ALA A C 1
ATOM 754 O O . ALA A 1 99 ? -28.475 18.280 -20.788 1.00 43.69 99 ALA A O 1
ATOM 755 N N . GLU A 1 100 ? -28.332 17.639 -22.930 1.00 37.78 100 GLU A N 1
ATOM 756 C CA . GLU A 1 100 ? -28.387 18.969 -23.527 1.00 37.78 100 GLU A CA 1
ATOM 757 C C . GLU A 1 100 ? -29.470 18.945 -24.603 1.00 37.78 100 GLU A C 1
ATOM 759 O O . GLU A 1 100 ? -29.214 19.049 -25.799 1.00 37.78 100 GLU A O 1
ATOM 764 N N . GLU A 1 101 ? -30.717 18.795 -24.158 1.00 38.03 101 GLU A N 1
ATOM 765 C CA . GLU A 1 101 ? -31.829 19.401 -24.878 1.00 38.03 101 GLU A CA 1
ATOM 766 C C . GLU A 1 101 ? -31.929 20.839 -24.363 1.00 38.03 101 GLU A C 1
ATOM 768 O O . GLU A 1 101 ? -32.492 21.152 -23.315 1.00 38.03 101 GLU A O 1
ATOM 773 N N . SER A 1 102 ? -31.216 21.698 -25.082 1.00 39.47 102 SER A N 1
AT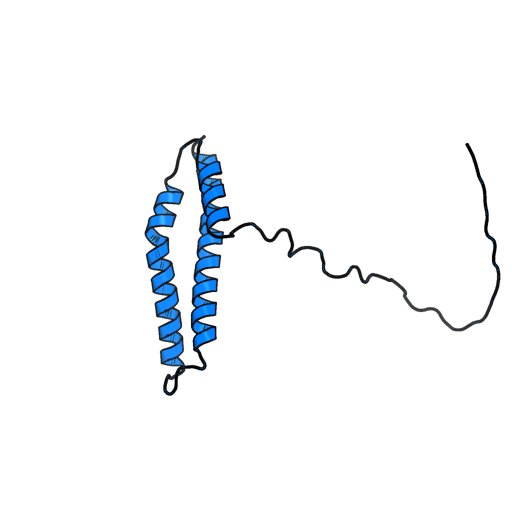OM 774 C CA . SER A 1 102 ? -31.395 23.138 -25.086 1.00 39.47 102 SER A CA 1
ATOM 775 C C . SER A 1 102 ? -32.854 23.457 -25.402 1.00 39.47 102 SER A C 1
ATOM 777 O O . SER A 1 102 ? -33.279 23.183 -26.518 1.00 39.47 102 SER A O 1
ATOM 779 N N . GLU A 1 103 ? -33.562 24.156 -24.513 1.00 32.81 103 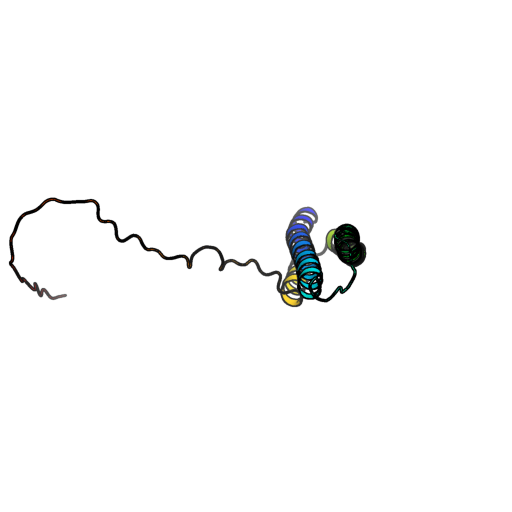GLU A N 1
ATOM 780 C CA . GLU A 1 103 ? -34.568 25.128 -24.952 1.00 32.81 103 GLU A CA 1
ATOM 781 C C . GLU A 1 103 ? -34.788 26.238 -23.909 1.00 32.81 103 GLU A C 1
ATOM 783 O O . GLU A 1 103 ? -35.290 26.042 -22.803 1.00 32.81 103 GLU A O 1
ATOM 788 N N . LEU A 1 104 ? -34.343 27.434 -24.299 1.00 42.22 104 LEU A N 1
ATOM 789 C CA . LEU A 1 104 ? -34.681 28.731 -23.716 1.00 42.22 104 LEU A CA 1
ATOM 790 C C . LEU A 1 104 ? -36.117 29.142 -24.118 1.00 42.22 104 LEU A C 1
ATOM 792 O O . LEU A 1 104 ? -36.685 28.571 -25.048 1.00 42.22 104 LEU A O 1
ATOM 796 N N . PRO A 1 105 ? -36.728 30.128 -23.434 1.00 49.12 105 PRO A N 1
ATOM 797 C CA . PRO A 1 105 ? -38.175 30.277 -23.382 1.00 49.12 105 PRO A CA 1
ATOM 798 C C . PRO A 1 105 ? -38.726 31.014 -24.604 1.00 49.12 105 PRO A C 1
ATOM 800 O O . PRO A 1 105 ? -38.124 31.972 -25.088 1.00 49.12 105 PRO A O 1
ATOM 803 N N . ALA A 1 106 ? -39.933 30.650 -25.031 1.00 36.56 106 ALA A N 1
ATOM 804 C CA . ALA A 1 106 ? -40.730 31.489 -25.911 1.00 36.56 106 ALA A CA 1
ATOM 805 C C . ALA A 1 106 ? -42.201 31.498 -25.488 1.00 36.56 106 ALA A C 1
ATOM 807 O O . ALA A 1 106 ? -42.816 30.484 -25.169 1.00 36.56 106 ALA A O 1
ATOM 808 N N . SER A 1 107 ? -42.707 32.721 -25.464 1.00 39.81 107 SER A N 1
ATOM 809 C CA . SER A 1 107 ? -44.066 33.167 -25.224 1.00 39.81 107 SER A CA 1
ATOM 810 C C . SER A 1 107 ? -45.153 32.401 -25.976 1.00 39.81 107 SER A C 1
ATOM 812 O O . SER A 1 107 ? -44.963 31.964 -27.107 1.00 39.81 107 SER A O 1
ATOM 814 N N . SER A 1 108 ? -46.328 32.403 -25.347 1.00 41.06 108 SER A N 1
ATOM 815 C CA . SER A 1 108 ? -47.677 32.301 -25.906 1.00 41.06 108 SER A CA 1
ATOM 816 C C . SER A 1 108 ? -47.819 32.503 -27.419 1.00 41.06 108 SER A C 1
ATOM 818 O O . SER A 1 108 ? -47.374 33.516 -27.954 1.00 41.06 108 SER A O 1
ATOM 820 N N . GLY A 1 109 ? -48.619 31.635 -28.045 1.00 37.56 109 GLY A N 1
ATOM 821 C CA . GLY A 1 109 ? -49.316 31.947 -29.295 1.00 37.56 109 GLY A CA 1
ATOM 822 C C . GLY A 1 109 ? -49.307 30.812 -30.311 1.00 37.56 109 GLY A C 1
ATOM 823 O O . GLY A 1 109 ? -48.322 30.609 -31.004 1.00 37.56 109 GLY A O 1
ATOM 824 N N . GLU A 1 110 ? -50.428 30.094 -30.365 1.00 43.94 110 GLU A N 1
ATOM 825 C CA . GLU A 1 110 ? -51.022 29.409 -31.522 1.00 43.94 110 GLU A CA 1
ATOM 826 C C . GLU A 1 110 ? -50.226 29.406 -32.848 1.00 43.94 110 GLU A C 1
ATOM 828 O O . GLU A 1 110 ? -50.017 30.456 -33.446 1.00 43.94 110 GLU A O 1
ATOM 833 N N . GLN A 1 111 ? -49.973 28.225 -33.422 1.00 41.12 111 GLN A N 1
ATOM 834 C CA . GLN A 1 111 ? -50.680 27.766 -34.633 1.00 41.12 111 GLN A CA 1
ATOM 835 C C . GLN A 1 111 ? -50.137 26.427 -35.152 1.00 41.12 111 GLN A C 1
ATOM 837 O O . GLN A 1 111 ? -48.940 26.185 -35.266 1.00 41.12 111 GLN A O 1
ATOM 842 N N . LEU A 1 112 ? -51.097 25.556 -35.451 1.00 44.22 112 LEU A N 1
ATOM 843 C CA . LEU A 1 112 ? -50.975 24.255 -36.095 1.00 44.22 112 LEU A CA 1
ATOM 844 C C . LEU A 1 112 ? -50.642 24.393 -37.594 1.00 44.22 112 LEU A C 1
ATOM 846 O O . LEU A 1 112 ? -50.976 25.403 -38.207 1.00 44.22 112 LEU A O 1
ATOM 850 N N . ALA A 1 113 ? -50.165 23.280 -38.170 1.00 38.56 113 ALA A N 1
ATOM 851 C CA . ALA A 1 113 ? -49.876 22.998 -39.590 1.00 38.56 113 ALA A CA 1
ATOM 852 C C . ALA A 1 113 ? -48.426 23.327 -40.013 1.00 38.56 113 ALA A C 1
ATOM 854 O O . ALA A 1 113 ? -47.851 24.310 -39.588 1.00 38.56 113 ALA A O 1
ATOM 855 N N . GLU A 1 114 ? -47.719 22.530 -40.815 1.00 38.28 114 GLU A N 1
ATOM 856 C CA . GLU A 1 114 ? -48.169 21.675 -41.907 1.00 38.28 114 GLU A CA 1
ATOM 857 C C . GLU A 1 114 ? -47.163 20.535 -42.156 1.00 38.28 114 GLU A C 1
ATOM 859 O O . GLU A 1 114 ? -45.945 20.712 -42.169 1.00 38.28 114 GLU A O 1
ATOM 864 N N . VAL A 1 115 ? -47.702 19.343 -42.401 1.00 49.53 115 VAL A N 1
ATOM 865 C CA . VAL A 1 115 ? -46.984 18.167 -42.893 1.00 49.53 115 VAL A CA 1
ATOM 866 C C . VAL A 1 115 ? -46.493 18.426 -44.315 1.00 49.53 115 VAL A C 1
ATOM 868 O O . VAL A 1 115 ? -47.314 18.500 -45.226 1.00 49.53 115 VAL A O 1
ATOM 871 N N . ARG A 1 116 ? -45.177 18.394 -44.560 1.00 47.44 116 ARG A N 1
ATOM 872 C CA . ARG A 1 116 ? -44.646 18.026 -45.887 1.00 47.44 116 ARG A CA 1
ATOM 873 C C . ARG A 1 116 ? -43.461 17.076 -45.791 1.00 47.44 116 ARG A C 1
ATOM 875 O O . ARG A 1 116 ? -42.308 17.468 -45.661 1.00 47.44 116 ARG A O 1
ATOM 882 N N . ARG A 1 117 ? -43.774 15.788 -45.958 1.00 50.59 117 ARG A N 1
ATOM 883 C CA . ARG A 1 117 ? -42.818 14.768 -46.397 1.00 50.59 117 ARG A CA 1
ATOM 884 C C . ARG A 1 117 ? -42.276 15.175 -47.766 1.00 50.59 117 ARG A C 1
ATOM 886 O O . ARG A 1 117 ? -43.031 15.149 -48.736 1.00 50.59 117 ARG A O 1
ATOM 893 N N . LEU A 1 118 ? -40.980 15.454 -47.872 1.00 45.94 118 LEU A N 1
ATOM 894 C CA . LEU A 1 118 ? -40.305 15.497 -49.167 1.00 45.94 118 LEU A CA 1
ATOM 895 C C . LEU A 1 118 ? -39.420 14.260 -49.331 1.00 45.94 118 LEU A C 1
ATOM 897 O O . LEU A 1 118 ? -38.318 14.153 -48.805 1.00 45.94 118 LEU A O 1
ATOM 901 N N . ARG A 1 119 ? -39.950 13.299 -50.091 1.00 52.50 119 ARG A N 1
ATOM 902 C CA . ARG A 1 119 ? -39.150 12.342 -50.857 1.00 52.50 119 ARG A CA 1
ATOM 903 C C . ARG A 1 119 ? -38.416 13.103 -51.958 1.00 52.50 119 ARG A C 1
ATOM 905 O O . ARG A 1 119 ? -39.090 13.753 -52.745 1.00 52.50 119 ARG A O 1
ATOM 912 N N . GLN A 1 120 ? -37.112 12.882 -52.097 1.00 46.72 120 GLN A N 1
ATOM 913 C CA . GLN A 1 120 ? -36.327 12.947 -53.346 1.00 46.72 120 GLN A CA 1
ATOM 914 C C . GLN A 1 120 ? -34.959 12.320 -53.003 1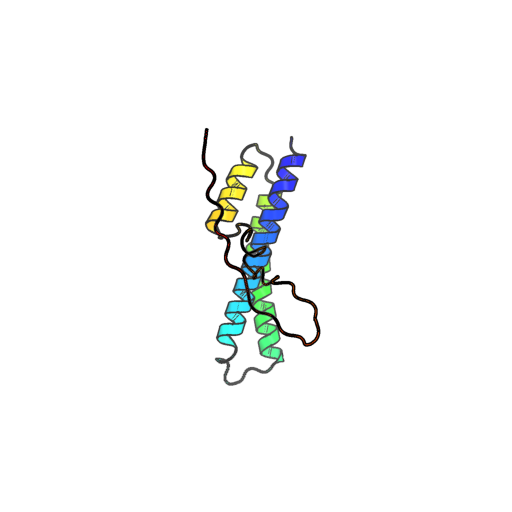.00 46.72 120 GLN A C 1
ATOM 916 O O . GLN A 1 120 ? -34.234 12.868 -52.194 1.00 46.72 120 GLN A O 1
ATOM 921 N N . ARG A 1 121 ? -34.645 11.049 -53.286 1.00 41.69 121 ARG A N 1
ATOM 922 C CA . ARG A 1 121 ? -34.548 10.282 -54.542 1.00 41.69 121 ARG A CA 1
ATOM 923 C C . ARG A 1 121 ? -33.344 10.695 -55.416 1.00 41.69 121 ARG A C 1
ATOM 925 O O . ARG A 1 121 ? -33.428 11.711 -56.088 1.00 41.69 121 ARG A O 1
ATOM 932 N N . ARG A 1 122 ? -32.407 9.733 -55.552 1.00 41.25 122 ARG A N 1
ATOM 933 C CA . ARG A 1 122 ? -31.474 9.465 -56.680 1.00 41.25 122 ARG A CA 1
ATOM 934 C C . ARG A 1 122 ? -30.287 10.435 -56.831 1.00 41.25 122 ARG A C 1
ATOM 936 O O . ARG A 1 122 ? -30.457 11.623 -56.640 1.00 41.25 122 ARG A O 1
ATOM 943 N N . ARG A 1 123 ? -29.081 10.000 -57.205 1.00 51.31 123 ARG A N 1
ATOM 944 C CA . ARG A 1 123 ? -28.623 8.827 -57.976 1.00 51.31 123 ARG A CA 1
ATOM 945 C C . ARG A 1 123 ? -27.379 8.206 -57.356 1.00 51.31 123 ARG A C 1
ATOM 947 O O . ARG A 1 123 ? -26.634 8.963 -56.707 1.00 51.31 123 ARG A O 1
#

Secondary structure (DSSP, 8-state):
-HHHHHHHHHHHHHHHHHHHHHHHHHHHHHHGGG-SS--HHHHHHHHHHHHHHHHHHHHHHHHHHHT--STTHHHHHHHHHHHTT----TTSSS-S---------------------------

pLDDT: mean 76.04, std 23.26, range [32.81, 98.31]

Sequence (123 aa):
AAWLGSLEVLPTVAALRAHALEIADQVVHENAGKWESASTRDLERVDAVARAIVNRLLHDPTVRMKELRDDRVHARMALVRDLFGLAEDEGSLGLGAGAEESELPASSGEQLAEVRRLRQRRR